Protein AF-A0A1C3KL32-F1 (afdb_monomer)

InterPro domains:
  IPR001283 Cysteine-rich secretory protein-related [PTHR10334] (25-90)
  IPR014044 CAP domain [PF00188] (12-85)
  IPR035940 CAP superfamily [G3DSA:3.40.33.10] (2-92)
  IPR035940 CAP superfamily [SSF55797] (15-88)

Solvent-accessible surface area (backbone atoms only — not comparable to full-atom values): 5603 Å² total; per-residue (Å²): 131,83,77,69,69,71,71,69,76,90,68,90,61,84,54,48,44,78,37,80,42,50,89,89,60,64,73,69,53,45,58,55,57,28,46,54,13,52,85,30,45,39,96,90,80,38,68,76,48,91,52,70,45,34,59,37,18,43,45,76,70,24,87,67,40,86,48,76,52,72,51,74,51,82,35,84,77,38,31,38,41,41,38,38,47,40,98,48,40,81,62,134

Structure (mmCIF, N/CA/C/O backbone):
data_AF-A0A1C3KL32-F1
#
_entry.id   AF-A0A1C3KL32-F1
#
loop_
_atom_site.group_PDB
_atom_site.id
_atom_site.type_symbol
_atom_site.label_atom_id
_atom_site.label_alt_id
_atom_site.label_comp_id
_atom_site.label_asym_id
_atom_site.label_entity_id
_atom_site.label_seq_id
_atom_site.pdbx_PDB_ins_code
_atom_site.Cartn_x
_atom_site.Cartn_y
_atom_site.Cartn_z
_atom_site.occupancy
_atom_site.B_iso_or_equiv
_atom_site.auth_seq_id
_atom_site.auth_comp_id
_atom_site.auth_asym_id
_atom_site.auth_atom_id
_atom_site.pdbx_PDB_model_num
ATOM 1 N N . ILE A 1 1 ? 11.322 -1.218 -29.822 1.00 44.72 1 ILE A N 1
ATOM 2 C CA . ILE A 1 1 ? 11.086 -1.226 -28.358 1.00 44.72 1 ILE A CA 1
ATOM 3 C C . ILE A 1 1 ? 9.899 -0.301 -28.129 1.00 44.72 1 ILE A C 1
ATOM 5 O O . ILE A 1 1 ? 10.018 0.869 -28.471 1.00 44.72 1 ILE A O 1
ATOM 9 N N . LYS A 1 2 ? 8.724 -0.817 -27.735 1.00 43.62 2 LYS A N 1
ATOM 10 C CA . LYS A 1 2 ? 7.572 0.056 -27.447 1.00 43.62 2 LYS A CA 1
ATOM 11 C C . LYS A 1 2 ? 7.981 0.977 -26.298 1.00 43.62 2 LYS A C 1
ATOM 13 O O . LYS A 1 2 ? 8.528 0.488 -25.315 1.00 43.62 2 LYS A O 1
ATOM 18 N N . ALA A 1 3 ? 7.790 2.285 -26.464 1.00 48.31 3 ALA A N 1
ATOM 19 C CA . ALA A 1 3 ? 7.983 3.234 -25.377 1.00 48.31 3 ALA A CA 1
ATOM 20 C C . ALA A 1 3 ? 7.147 2.759 -24.182 1.00 48.31 3 ALA A C 1
ATOM 22 O O . ALA A 1 3 ? 5.978 2.422 -24.372 1.00 48.31 3 ALA A O 1
ATOM 23 N N . ASN A 1 4 ? 7.760 2.672 -22.998 1.00 53.47 4 ASN A N 1
ATOM 24 C CA . ASN A 1 4 ? 7.042 2.415 -21.753 1.00 53.47 4 ASN A CA 1
ATOM 25 C C . ASN A 1 4 ? 5.962 3.495 -21.624 1.00 53.47 4 ASN A C 1
ATOM 27 O O . ASN A 1 4 ? 6.289 4.642 -21.328 1.00 53.47 4 ASN A O 1
ATOM 31 N N . SER A 1 5 ? 4.706 3.141 -21.909 1.00 62.09 5 SER A N 1
ATOM 32 C CA . SER A 1 5 ? 3.539 3.932 -21.518 1.00 62.09 5 SER A CA 1
ATOM 33 C C . SER A 1 5 ? 3.654 4.184 -20.019 1.00 62.09 5 SER A C 1
ATOM 35 O O . SER A 1 5 ? 3.949 3.239 -19.286 1.00 62.09 5 SER A O 1
ATOM 37 N N . ASP A 1 6 ? 3.523 5.436 -19.595 1.00 67.94 6 ASP A N 1
ATOM 38 C CA . ASP A 1 6 ? 3.876 5.941 -18.267 1.00 67.94 6 ASP A CA 1
ATOM 39 C C . ASP A 1 6 ? 3.154 5.213 -17.123 1.00 67.94 6 ASP A C 1
ATOM 41 O O . ASP A 1 6 ? 2.208 5.754 -16.596 1.00 67.94 6 ASP A O 1
ATOM 45 N N . CYS A 1 7 ? 3.579 4.010 -16.721 1.00 76.81 7 CYS A N 1
ATOM 46 C CA . CYS A 1 7 ? 3.155 3.252 -15.526 1.00 76.81 7 CYS A CA 1
ATOM 47 C C . CYS A 1 7 ? 1.646 3.313 -15.220 1.00 76.81 7 CYS A C 1
ATOM 49 O O . CYS A 1 7 ? 1.228 3.308 -14.061 1.00 76.81 7 CYS A O 1
ATOM 51 N N . ASP A 1 8 ? 0.809 3.407 -16.253 1.00 78.19 8 ASP A N 1
ATOM 52 C CA . ASP A 1 8 ? -0.625 3.579 -16.081 1.00 78.19 8 ASP A CA 1
ATOM 53 C C . ASP A 1 8 ? -1.224 2.262 -15.600 1.00 78.19 8 ASP A C 1
ATOM 55 O O . ASP A 1 8 ? -1.181 1.236 -16.288 1.00 78.19 8 ASP A O 1
ATOM 59 N N . VAL A 1 9 ? -1.778 2.282 -14.388 1.00 81.44 9 VAL A N 1
ATOM 60 C CA . VAL A 1 9 ? -2.453 1.119 -13.816 1.00 81.44 9 VAL A CA 1
ATOM 61 C C . VAL A 1 9 ? -3.770 0.930 -14.555 1.00 81.44 9 VAL A C 1
ATOM 63 O O . VAL A 1 9 ? -4.777 1.553 -14.231 1.00 81.44 9 VAL A O 1
ATOM 66 N N . ALA A 1 10 ? -3.763 0.049 -15.556 1.00 79.62 10 ALA A N 1
ATOM 67 C CA . ALA A 1 10 ? -4.936 -0.222 -16.386 1.00 79.62 10 ALA A CA 1
ATOM 68 C C . ALA A 1 10 ? -6.136 -0.758 -15.582 1.00 79.62 10 ALA A C 1
ATOM 70 O O . ALA A 1 10 ? -7.283 -0.536 -15.962 1.00 79.62 10 ALA A O 1
ATOM 71 N N . ALA A 1 11 ? -5.881 -1.465 -14.476 1.00 81.94 11 ALA A N 1
ATOM 72 C CA . ALA A 1 11 ? -6.910 -1.924 -13.550 1.00 81.94 11 ALA A CA 1
ATOM 73 C C . ALA A 1 11 ? -6.339 -2.090 -12.134 1.00 81.94 11 ALA A C 1
ATOM 75 O O . ALA A 1 11 ? -5.295 -2.727 -11.954 1.00 81.94 11 ALA A O 1
ATOM 76 N N . LYS A 1 12 ? -7.043 -1.561 -11.123 1.00 85.75 12 LYS A N 1
ATOM 77 C CA . LYS A 1 12 ? -6.716 -1.818 -9.715 1.00 85.75 12 LYS A CA 1
ATOM 78 C C . LYS A 1 12 ? -7.072 -3.266 -9.358 1.00 85.75 12 LYS A C 1
ATOM 80 O O . LYS A 1 12 ? -8.134 -3.775 -9.711 1.00 85.75 12 LYS A O 1
ATOM 85 N N . GLN A 1 13 ? -6.170 -3.927 -8.648 1.00 89.00 13 GLN A N 1
ATOM 86 C CA . GLN A 1 13 ? -6.324 -5.278 -8.131 1.00 89.00 13 GLN A CA 1
ATOM 87 C C . GLN A 1 13 ? -6.899 -5.220 -6.715 1.00 89.00 13 GLN A C 1
ATOM 89 O O . GLN A 1 13 ? -6.596 -4.315 -5.937 1.00 89.00 13 GLN A O 1
ATOM 94 N N . ILE A 1 14 ? -7.716 -6.213 -6.360 1.00 90.06 14 ILE A N 1
ATOM 95 C CA . ILE A 1 14 ? -8.185 -6.381 -4.980 1.00 90.06 14 ILE A CA 1
ATOM 96 C C . ILE A 1 14 ? -6.999 -6.601 -4.036 1.00 90.06 14 ILE A C 1
ATOM 98 O O . ILE A 1 14 ? -5.959 -7.121 -4.449 1.00 90.06 14 ILE A O 1
ATOM 102 N N . ASN A 1 15 ? -7.165 -6.221 -2.768 1.00 92.75 15 ASN A N 1
ATOM 103 C CA . ASN A 1 15 ? -6.168 -6.426 -1.711 1.00 92.75 15 ASN A CA 1
ATOM 104 C C . ASN A 1 15 ? -4.782 -5.879 -2.078 1.00 92.75 15 ASN A C 1
ATOM 106 O O . ASN A 1 15 ? -3.766 -6.490 -1.769 1.00 92.75 15 ASN A O 1
ATOM 110 N N . THR A 1 16 ? -4.742 -4.754 -2.791 1.00 94.38 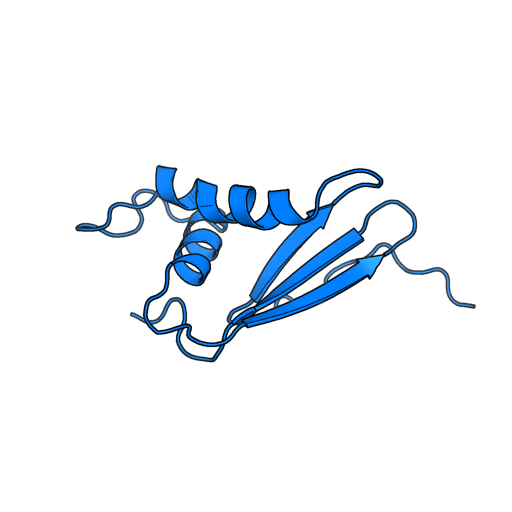16 THR A N 1
ATOM 111 C CA . THR A 1 16 ? -3.502 -4.174 -3.306 1.00 94.38 16 THR A CA 1
ATOM 112 C C . THR A 1 16 ? -3.454 -2.687 -2.973 1.00 94.38 16 THR A C 1
ATOM 114 O O . THR A 1 16 ? -4.448 -1.983 -3.169 1.00 94.38 16 THR A O 1
ATOM 117 N N . ASN A 1 17 ? -2.318 -2.231 -2.449 1.00 95.75 17 ASN A N 1
ATOM 118 C CA . ASN A 1 17 ? -1.993 -0.816 -2.311 1.00 95.75 17 ASN A CA 1
ATOM 119 C C . ASN A 1 17 ? -1.043 -0.396 -3.438 1.00 95.75 17 ASN A C 1
ATOM 121 O O . ASN A 1 17 ? -0.212 -1.187 -3.896 1.00 95.75 17 ASN A O 1
ATOM 125 N N . TYR A 1 18 ? -1.196 0.849 -3.877 1.00 94.31 18 TYR A N 1
ATOM 126 C CA . TYR A 1 18 ? -0.452 1.448 -4.977 1.00 94.31 18 TYR A CA 1
ATOM 127 C C . TYR A 1 18 ? 0.216 2.724 -4.480 1.00 94.31 18 TYR A C 1
ATOM 129 O O . TYR A 1 18 ? -0.361 3.439 -3.665 1.00 94.31 18 TYR A O 1
ATOM 137 N N . PHE A 1 19 ? 1.422 3.005 -4.956 1.00 93.69 19 PHE A N 1
ATOM 138 C CA . PHE A 1 19 ? 2.115 4.248 -4.647 1.00 93.69 19 PHE A CA 1
ATOM 139 C C . PHE A 1 19 ? 2.937 4.691 -5.849 1.00 93.69 19 PHE A C 1
ATOM 141 O O . PHE A 1 19 ? 3.816 3.960 -6.305 1.00 93.69 19 PHE A O 1
ATOM 148 N N . ASP A 1 20 ? 2.631 5.874 -6.367 1.00 91.44 20 ASP A N 1
ATOM 149 C CA . ASP A 1 20 ? 3.420 6.508 -7.414 1.00 91.44 20 ASP A CA 1
ATOM 150 C C . ASP A 1 20 ? 4.568 7.283 -6.777 1.00 91.44 20 ASP A C 1
ATOM 152 O O . ASP A 1 20 ? 4.365 7.993 -5.796 1.00 91.44 20 ASP A O 1
ATOM 156 N N . PHE A 1 21 ? 5.762 7.156 -7.348 1.00 89.62 21 PHE A N 1
ATOM 157 C CA . PHE A 1 21 ? 6.948 7.849 -6.858 1.00 89.62 21 PHE A CA 1
ATOM 158 C C . PHE A 1 21 ? 7.750 8.473 -7.998 1.00 89.62 21 PHE A C 1
ATOM 160 O O . PHE A 1 21 ? 7.750 7.990 -9.135 1.00 89.62 21 PHE A O 1
ATOM 167 N N . SER A 1 22 ? 8.451 9.558 -7.695 1.00 88.25 22 SER A N 1
ATOM 168 C CA . SER A 1 22 ? 9.350 10.247 -8.623 1.00 88.25 22 SER A CA 1
ATOM 16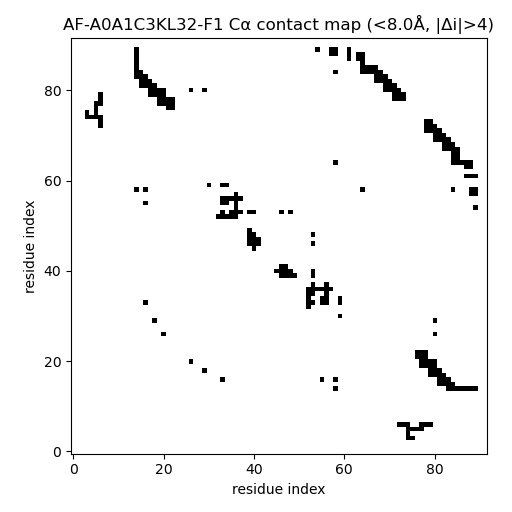9 C C . SER A 1 22 ? 10.799 9.782 -8.458 1.00 88.25 22 SER A C 1
ATOM 171 O O . SER A 1 22 ? 11.174 9.144 -7.474 1.00 88.25 22 SER A O 1
ATOM 173 N N . ASN A 1 23 ? 11.657 10.118 -9.425 1.00 80.62 23 ASN A N 1
ATOM 174 C CA . ASN A 1 23 ? 13.090 9.848 -9.300 1.00 80.62 23 ASN A CA 1
ATOM 175 C C . ASN A 1 23 ? 13.668 10.541 -8.055 1.00 80.62 23 ASN A C 1
ATOM 177 O O . ASN A 1 23 ? 13.615 11.764 -7.950 1.00 80.62 23 ASN A O 1
ATOM 181 N N . GLY A 1 24 ? 14.277 9.754 -7.166 1.00 81.38 24 GLY A N 1
ATOM 182 C CA . GLY A 1 24 ? 14.903 10.242 -5.935 1.00 81.38 24 GLY A CA 1
ATOM 183 C C . GLY A 1 24 ? 14.000 10.224 -4.701 1.00 81.38 24 GLY A C 1
ATOM 184 O O . GLY A 1 24 ? 14.490 10.544 -3.624 1.00 81.38 24 GLY A O 1
ATOM 185 N N . GLU A 1 25 ? 12.728 9.833 -4.826 1.00 86.25 25 GLU A N 1
ATOM 186 C CA . GLU A 1 25 ? 11.875 9.578 -3.662 1.00 86.25 25 GLU A CA 1
ATOM 187 C C . GLU A 1 25 ? 12.166 8.209 -3.038 1.00 86.25 25 GLU A C 1
ATOM 189 O O . GLU A 1 25 ? 12.418 7.220 -3.733 1.00 86.25 25 GLU A O 1
ATOM 194 N N . GLU A 1 26 ? 12.117 8.160 -1.708 1.00 87.38 26 GLU A N 1
ATOM 195 C CA . GLU A 1 26 ? 12.268 6.933 -0.928 1.00 87.38 26 GLU A CA 1
ATOM 196 C C . GLU A 1 26 ? 10.988 6.097 -1.006 1.00 87.38 26 GLU A C 1
ATOM 198 O O . GLU A 1 26 ? 9.896 6.574 -0.680 1.00 87.38 26 GLU A O 1
ATOM 203 N N . ILE A 1 27 ? 11.123 4.829 -1.403 1.00 83.94 27 ILE A N 1
ATOM 204 C CA . ILE A 1 27 ? 10.006 3.882 -1.552 1.00 83.94 27 ILE A CA 1
ATOM 205 C C . ILE A 1 27 ? 9.305 3.655 -0.203 1.00 83.94 27 ILE A C 1
ATOM 207 O O . ILE A 1 27 ? 8.095 3.431 -0.164 1.00 83.94 27 ILE A O 1
ATOM 211 N N . GLU A 1 28 ? 10.033 3.769 0.908 1.00 88.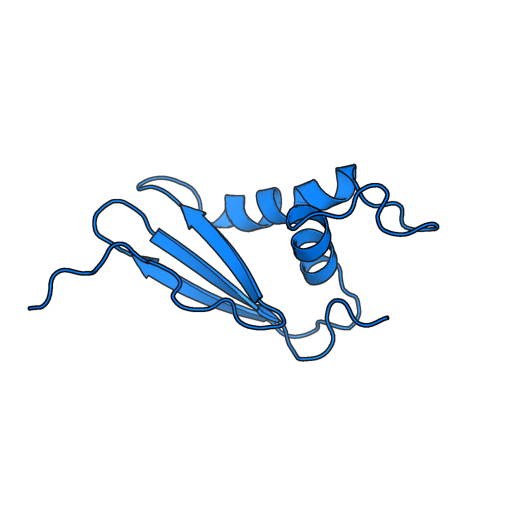12 28 GLU A N 1
ATOM 212 C CA . GLU A 1 28 ? 9.513 3.696 2.274 1.00 88.12 28 GLU A CA 1
ATOM 213 C C . GLU A 1 28 ? 8.414 4.737 2.547 1.00 88.12 28 GLU A C 1
ATOM 215 O O . GLU A 1 28 ? 7.503 4.478 3.339 1.00 88.12 28 GLU A O 1
ATOM 220 N N . SER A 1 29 ? 8.431 5.873 1.838 1.00 93.38 29 SER A N 1
ATOM 221 C CA . SER A 1 29 ? 7.382 6.899 1.929 1.00 93.38 29 SER A CA 1
ATOM 222 C C . SER A 1 29 ? 6.000 6.373 1.531 1.00 93.38 29 SER A C 1
ATOM 224 O O . SER A 1 29 ? 4.993 6.908 1.997 1.00 93.38 29 SER A O 1
ATOM 226 N N . ALA A 1 30 ? 5.933 5.286 0.754 1.00 95.38 30 ALA A N 1
ATOM 227 C CA . ALA A 1 30 ? 4.680 4.617 0.424 1.00 95.38 30 ALA A CA 1
ATOM 228 C C . ALA A 1 30 ? 3.931 4.142 1.671 1.00 95.38 30 ALA A C 1
ATOM 230 O O . ALA A 1 30 ? 2.726 4.356 1.797 1.00 95.38 30 ALA A O 1
ATOM 231 N N . VAL A 1 31 ? 4.650 3.528 2.617 1.00 95.62 31 VAL A N 1
ATOM 232 C CA . VAL A 1 31 ? 4.047 2.991 3.843 1.00 95.62 31 VAL A CA 1
ATO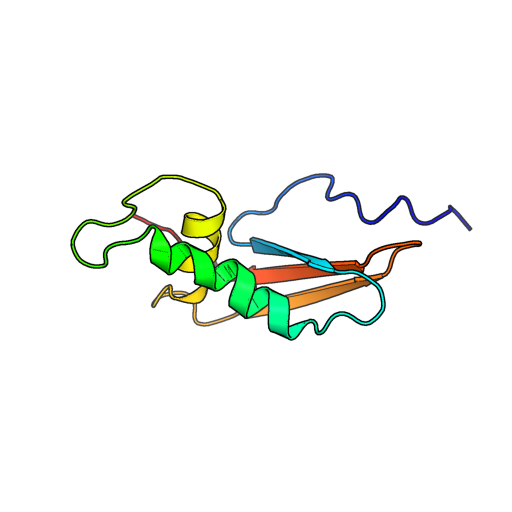M 233 C C . VAL A 1 31 ? 3.501 4.129 4.694 1.00 95.62 31 VAL A C 1
ATOM 235 O O . VAL A 1 31 ? 2.377 4.030 5.180 1.00 95.62 31 VAL A O 1
ATOM 238 N N . ASN A 1 32 ? 4.252 5.226 4.812 1.00 95.81 32 ASN A N 1
ATOM 239 C CA . ASN A 1 32 ? 3.799 6.423 5.517 1.00 95.81 32 ASN A CA 1
ATOM 240 C C . ASN A 1 32 ? 2.528 6.995 4.876 1.00 95.81 32 ASN A C 1
ATOM 242 O O . ASN A 1 32 ? 1.557 7.235 5.587 1.00 95.81 32 ASN A O 1
ATOM 246 N N . SER A 1 33 ? 2.506 7.132 3.545 1.00 95.94 33 SER A N 1
ATOM 247 C CA . SER A 1 33 ? 1.351 7.647 2.801 1.00 95.94 33 SER A CA 1
ATOM 248 C C . SER A 1 33 ? 0.101 6.785 3.002 1.00 95.94 33 SER A C 1
ATOM 250 O O . SER A 1 33 ? -0.953 7.308 3.362 1.00 95.94 33 SER A O 1
ATOM 252 N N . TRP A 1 34 ? 0.214 5.458 2.878 1.00 97.12 34 TRP A N 1
ATOM 253 C CA . TRP A 1 34 ? -0.909 4.560 3.163 1.00 97.12 34 TRP A CA 1
ATOM 254 C C . TRP A 1 34 ? -1.356 4.652 4.625 1.00 97.12 34 TRP A C 1
ATOM 256 O O . TRP A 1 34 ? -2.547 4.544 4.911 1.00 97.12 34 TRP A O 1
ATOM 266 N N . TYR A 1 35 ? -0.425 4.870 5.558 1.00 96.81 35 TYR A N 1
ATOM 267 C CA . TYR A 1 35 ? -0.725 4.955 6.984 1.00 96.81 35 TYR A CA 1
ATOM 268 C C . TYR A 1 35 ? -1.471 6.241 7.376 1.00 96.81 35 TYR A C 1
ATOM 270 O O . TYR A 1 35 ? -2.191 6.237 8.373 1.00 96.81 35 TYR A O 1
ATOM 278 N N . GLU A 1 36 ? -1.400 7.319 6.584 1.00 96.75 36 GLU A N 1
ATOM 279 C CA . GLU A 1 36 ? -2.119 8.578 6.852 1.00 96.75 36 GLU A CA 1
ATOM 280 C C . GLU A 1 36 ? -3.645 8.412 6.942 1.00 96.75 36 GLU A C 1
ATOM 282 O O . GLU A 1 36 ? -4.330 9.254 7.536 1.00 96.75 36 GLU A O 1
ATOM 287 N N . GLY A 1 37 ? -4.196 7.313 6.413 1.00 96.25 37 GLY A N 1
ATOM 288 C CA . GLY A 1 37 ? -5.597 6.942 6.603 1.00 96.25 37 GLY A CA 1
ATOM 289 C C . GLY A 1 37 ? -6.011 6.798 8.074 1.00 96.25 37 GLY A C 1
ATOM 290 O O . GLY A 1 37 ? -7.194 6.971 8.370 1.00 96.25 37 GLY A O 1
ATOM 291 N N . ILE A 1 38 ? -5.062 6.604 9.001 1.00 96.62 38 ILE A N 1
ATOM 292 C CA . ILE A 1 38 ? -5.311 6.622 10.451 1.00 96.62 38 ILE A CA 1
ATOM 293 C C . ILE A 1 38 ? -5.993 7.915 10.913 1.00 96.62 38 ILE A C 1
ATOM 295 O O . ILE A 1 38 ? -6.857 7.883 11.780 1.00 96.62 38 ILE A O 1
ATOM 299 N N . ASN A 1 39 ? -5.694 9.051 10.274 1.00 95.56 39 ASN A N 1
ATOM 300 C CA . ASN A 1 39 ? -6.294 10.346 10.612 1.00 95.56 39 ASN A CA 1
ATOM 301 C C . ASN A 1 39 ? -7.805 10.404 10.323 1.00 95.56 39 ASN A C 1
ATOM 303 O O . ASN A 1 39 ? -8.486 11.343 10.730 1.00 95.56 39 ASN A O 1
ATOM 307 N N . ASN A 1 40 ? -8.328 9.425 9.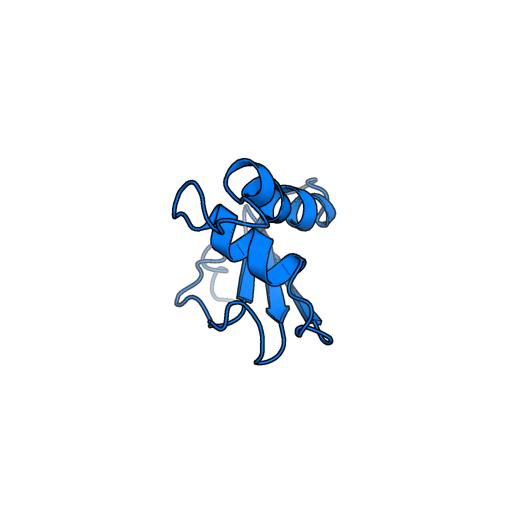584 1.00 95.69 40 ASN A N 1
ATOM 308 C CA . ASN A 1 40 ? -9.735 9.301 9.226 1.00 95.69 40 ASN A CA 1
ATOM 309 C C . ASN A 1 40 ? -10.327 7.956 9.689 1.00 95.69 40 ASN A C 1
ATOM 311 O O . ASN A 1 40 ? -11.387 7.563 9.194 1.00 95.69 40 ASN A O 1
ATOM 315 N N . TYR A 1 41 ? -9.666 7.259 10.618 1.00 95.31 41 TYR A N 1
ATOM 316 C CA . TYR A 1 41 ? -10.100 5.973 11.154 1.00 95.31 41 TYR A CA 1
ATOM 317 C C . TYR A 1 41 ? -10.123 5.996 12.683 1.00 95.31 41 TYR A C 1
ATOM 319 O O . TYR A 1 41 ? -9.154 6.376 13.331 1.00 95.31 41 TYR A O 1
ATOM 327 N N . ASP A 1 42 ? -11.233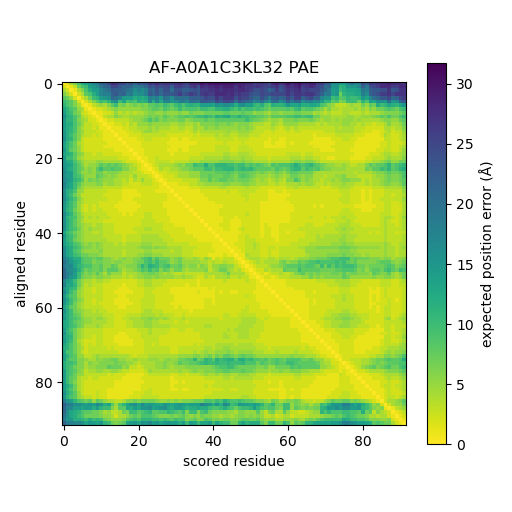 5.546 13.247 1.00 95.06 42 ASP A N 1
ATOM 328 C CA . ASP A 1 42 ? -11.409 5.309 14.671 1.00 95.06 42 ASP A CA 1
ATOM 329 C C . ASP A 1 42 ? -11.432 3.792 14.909 1.00 95.06 42 ASP A C 1
ATOM 331 O O . ASP A 1 42 ? -12.103 3.056 14.187 1.00 95.06 42 ASP A O 1
ATOM 335 N N . PHE A 1 43 ? -10.682 3.284 15.886 1.00 92.31 43 PHE A N 1
ATOM 336 C CA . PHE A 1 43 ? -10.604 1.836 16.115 1.00 92.31 43 PHE A CA 1
ATOM 337 C C . PHE A 1 43 ? -11.858 1.239 16.764 1.00 92.31 43 PHE A C 1
ATOM 339 O O . PHE A 1 43 ? -12.074 0.033 16.641 1.00 92.31 43 PHE A O 1
ATOM 346 N N . GLU A 1 44 ? -12.685 2.054 17.415 1.00 94.12 44 GLU A N 1
ATOM 347 C CA . GLU A 1 44 ? -13.960 1.632 17.997 1.00 94.12 44 GLU A CA 1
ATOM 348 C C . GLU A 1 44 ? -15.114 1.803 16.998 1.00 94.12 44 GLU A C 1
ATOM 350 O O . GLU A 1 44 ? -16.010 0.961 16.934 1.00 94.12 44 GLU A O 1
ATOM 355 N N . LEU A 1 45 ? -15.085 2.876 16.199 1.00 92.38 45 LEU A N 1
ATOM 356 C CA . LEU A 1 45 ? -16.187 3.271 15.311 1.00 92.38 45 LEU A CA 1
ATOM 357 C C . LEU A 1 45 ? -15.947 2.955 13.824 1.00 92.38 45 LEU A C 1
ATOM 359 O O . LEU A 1 45 ? -16.889 2.983 13.028 1.00 92.38 45 LEU A O 1
ATOM 363 N N . GLY A 1 46 ? -14.712 2.650 13.430 1.00 91.19 46 GLY A N 1
ATOM 364 C CA . GLY A 1 46 ? -14.304 2.436 12.044 1.00 91.19 46 GLY A CA 1
ATOM 365 C C . GLY A 1 46 ? -14.011 3.742 11.279 1.00 91.19 46 GLY A C 1
ATOM 366 O O . GLY A 1 46 ? -13.592 4.741 11.865 1.00 91.19 46 GLY A O 1
ATOM 367 N N . PRO A 1 47 ? -14.191 3.771 9.942 1.00 91.88 47 PRO A N 1
ATOM 368 C CA . PRO A 1 47 ? -13.895 4.948 9.121 1.00 91.88 47 PRO A CA 1
ATOM 369 C C . PRO A 1 47 ? -14.722 6.183 9.518 1.00 91.88 47 PRO A C 1
ATOM 371 O O . PRO A 1 47 ? -15.931 6.224 9.286 1.00 91.88 47 PRO A O 1
ATOM 374 N N . ILE A 1 48 ? -14.056 7.229 10.016 1.00 91.19 48 ILE A N 1
ATOM 375 C CA . ILE A 1 48 ? -14.653 8.550 10.286 1.00 91.19 48 ILE A CA 1
ATOM 376 C C . ILE A 1 48 ? -15.020 9.234 8.961 1.00 91.19 48 ILE A C 1
ATOM 378 O O . ILE A 1 48 ? -16.078 9.850 8.830 1.00 91.19 48 ILE A O 1
ATOM 382 N N . LYS A 1 49 ? -14.150 9.103 7.949 1.00 88.75 49 LYS A N 1
ATOM 383 C CA . LYS A 1 49 ? -14.410 9.519 6.563 1.00 88.75 49 LYS A CA 1
ATOM 384 C C . LYS A 1 49 ? -14.082 8.371 5.620 1.00 88.75 49 LYS A C 1
ATOM 386 O O . LYS A 1 49 ? -13.032 7.751 5.733 1.00 88.75 49 LYS A O 1
ATOM 391 N N . LYS A 1 50 ? -14.968 8.095 4.663 1.00 80.88 50 LYS A N 1
ATOM 392 C CA . LYS A 1 50 ? -14.724 7.073 3.636 1.00 80.88 50 LYS A CA 1
ATOM 393 C C . LYS A 1 50 ? -13.875 7.669 2.511 1.00 80.88 50 LYS A C 1
ATOM 395 O O . LYS A 1 50 ? -14.233 8.710 1.968 1.00 80.88 50 LYS A O 1
ATOM 400 N N . GLY A 1 51 ? -12.784 6.997 2.157 1.00 83.88 51 GLY A N 1
ATOM 401 C CA . GLY A 1 51 ? -11.850 7.419 1.111 1.00 83.88 51 GLY A CA 1
ATOM 402 C C . GLY A 1 51 ? -10.792 6.350 0.839 1.00 83.88 51 GLY A C 1
ATOM 403 O O . GLY A 1 51 ? -10.654 5.409 1.623 1.00 83.88 51 GLY A O 1
ATOM 404 N N . GLU A 1 52 ? -10.065 6.479 -0.277 1.00 80.50 52 GLU A N 1
ATOM 405 C CA . GLU A 1 52 ? -9.024 5.509 -0.662 1.00 80.50 52 GLU A CA 1
ATOM 406 C C . GLU A 1 52 ? -7.939 5.377 0.415 1.00 80.50 52 GLU A C 1
ATOM 408 O O . GLU A 1 52 ? -7.595 4.257 0.781 1.00 80.50 52 GLU A O 1
ATOM 413 N N . ASN A 1 53 ? -7.518 6.490 1.019 1.00 88.50 53 ASN A N 1
ATOM 414 C CA . ASN A 1 53 ? -6.524 6.521 2.095 1.00 88.50 53 ASN A CA 1
ATOM 415 C C . ASN A 1 53 ? -6.892 5.637 3.303 1.00 88.50 53 ASN A C 1
ATOM 417 O O . ASN A 1 53 ? -6.047 4.921 3.833 1.00 88.50 53 ASN A O 1
ATOM 421 N N . VAL A 1 54 ? -8.160 5.626 3.734 1.00 94.31 54 VAL A N 1
ATOM 422 C CA . VAL A 1 54 ? -8.607 4.760 4.840 1.00 94.31 54 VAL A CA 1
ATOM 423 C C . VAL A 1 54 ? -8.584 3.291 4.430 1.00 94.31 54 VAL A C 1
ATOM 425 O O . VAL A 1 54 ? -8.220 2.424 5.227 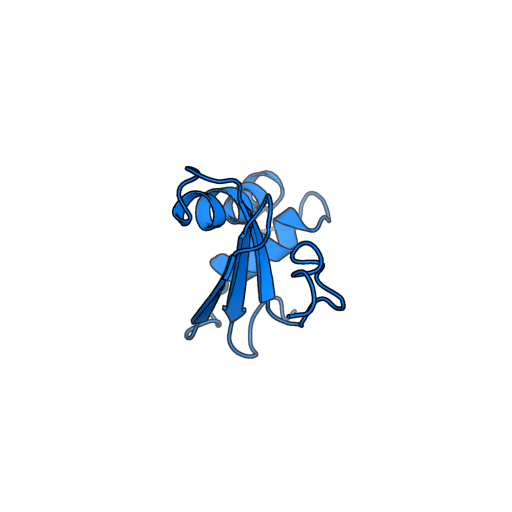1.00 94.31 54 VAL A O 1
ATOM 428 N N . PHE A 1 55 ? -8.937 2.989 3.181 1.00 92.31 55 PHE A N 1
ATOM 429 C CA . PHE A 1 55 ? -8.844 1.627 2.669 1.00 92.31 55 PHE A CA 1
ATOM 430 C C . PHE A 1 55 ? -7.401 1.166 2.487 1.00 92.31 55 PHE A C 1
ATOM 432 O O . PHE A 1 55 ? -7.144 -0.029 2.574 1.00 92.31 55 PHE A O 1
ATOM 439 N N . GLU A 1 56 ? -6.460 2.054 2.194 1.00 95.25 56 GLU A N 1
ATOM 440 C CA . GLU A 1 56 ? -5.032 1.734 2.125 1.00 95.25 56 GLU A CA 1
ATOM 441 C C . GLU A 1 56 ? -4.461 1.472 3.516 1.00 95.25 56 GLU A C 1
ATOM 443 O O . GLU A 1 56 ? -3.857 0.416 3.720 1.00 95.25 56 GLU A O 1
ATOM 448 N N . PHE A 1 57 ? -4.763 2.352 4.475 1.00 96.38 57 PHE A N 1
ATOM 449 C CA . PHE A 1 57 ? -4.416 2.197 5.887 1.00 96.38 57 PHE A CA 1
ATOM 450 C C . PHE A 1 57 ? -4.908 0.867 6.456 1.00 96.38 57 PHE A C 1
ATOM 452 O O . PHE A 1 57 ? -4.130 0.101 7.020 1.00 96.38 57 PHE A O 1
ATOM 459 N N . THR A 1 58 ? -6.191 0.557 6.268 1.00 94.81 58 THR A N 1
ATOM 460 C CA . THR A 1 58 ? -6.791 -0.663 6.827 1.00 94.81 58 THR A CA 1
ATOM 461 C C . THR A 1 58 ? -6.128 -1.936 6.309 1.00 94.81 58 THR A C 1
ATOM 463 O O . THR A 1 58 ? -5.978 -2.859 7.101 1.00 94.81 58 THR A O 1
ATOM 466 N N . LYS A 1 59 ? -5.624 -1.981 5.062 1.00 95.12 59 LYS A N 1
ATOM 467 C CA . LYS A 1 59 ? -4.838 -3.135 4.576 1.00 95.12 59 LYS A CA 1
ATOM 468 C C . LYS A 1 59 ? -3.498 -3.264 5.297 1.00 95.12 59 LYS A C 1
ATOM 470 O O . LYS A 1 59 ? -3.092 -4.382 5.592 1.00 95.12 59 LYS A O 1
ATOM 475 N N . VAL A 1 60 ? -2.832 -2.141 5.585 1.00 95.31 60 VAL A N 1
ATOM 476 C CA . VAL A 1 60 ? -1.531 -2.112 6.278 1.00 95.31 60 VAL A CA 1
ATOM 477 C C . VAL A 1 60 ? -1.647 -2.676 7.692 1.00 95.31 60 VAL A C 1
ATOM 479 O O . VAL A 1 60 ? -0.785 -3.441 8.113 1.00 95.31 60 VAL A O 1
ATOM 482 N N . VAL A 1 61 ? -2.707 -2.320 8.421 1.00 95.00 61 VAL A N 1
ATOM 483 C CA . VAL A 1 61 ? -2.884 -2.712 9.832 1.00 95.00 61 VAL A CA 1
ATOM 484 C C . VAL A 1 61 ? -3.788 -3.931 10.023 1.00 95.00 61 VAL A C 1
ATOM 486 O O . VAL A 1 61 ? -4.168 -4.255 11.151 1.00 95.00 61 VAL A O 1
ATOM 489 N N . TRP A 1 62 ? -4.173 -4.609 8.940 1.00 94.38 62 TRP A N 1
ATOM 490 C CA . TRP A 1 62 ? -5.138 -5.692 9.032 1.00 94.38 62 TRP A CA 1
ATOM 491 C C . TRP A 1 62 ? -4.538 -6.917 9.717 1.00 94.38 62 TRP A C 1
ATOM 493 O O . TRP A 1 62 ? -3.665 -7.580 9.165 1.00 94.38 62 TRP A O 1
ATOM 503 N N . LYS A 1 63 ? -5.076 -7.293 10.882 1.00 91.94 63 LYS A N 1
ATOM 504 C CA . LYS A 1 63 ? -4.584 -8.443 11.662 1.00 91.94 63 LYS A CA 1
ATOM 505 C C . LYS A 1 63 ? -4.501 -9.743 10.852 1.00 91.94 63 LYS A C 1
ATOM 507 O O . LYS A 1 63 ? -3.621 -10.553 11.101 1.00 91.94 63 LYS A O 1
ATOM 512 N N . GLY A 1 64 ? -5.441 -9.961 9.932 1.00 90.44 64 GLY A N 1
ATOM 513 C CA . GLY A 1 64 ? -5.496 -11.175 9.114 1.00 90.44 64 GLY A CA 1
ATOM 514 C C . GLY A 1 64 ? -4.590 -11.176 7.879 1.00 90.44 64 GLY A C 1
ATOM 515 O O . GLY A 1 64 ? -4.571 -12.195 7.195 1.00 90.44 64 GLY A O 1
ATOM 516 N N . ALA A 1 65 ? -3.909 -10.067 7.564 1.00 92.75 65 ALA A N 1
ATOM 517 C CA . ALA A 1 65 ? -2.898 -10.029 6.510 1.00 92.75 65 ALA A CA 1
ATOM 518 C C . ALA A 1 65 ? -1.542 -10.426 7.077 1.00 92.75 65 ALA A C 1
ATOM 520 O O . ALA A 1 65 ? -0.840 -9.617 7.679 1.00 92.75 65 ALA A O 1
ATOM 521 N N . GLU A 1 66 ? -1.170 -11.679 6.860 1.00 93.06 66 GLU A N 1
ATOM 522 C CA . GLU A 1 66 ? 0.091 -12.230 7.360 1.00 93.06 66 GLU A CA 1
ATOM 523 C C . GLU A 1 66 ? 1.167 -12.255 6.268 1.00 93.06 66 GLU A C 1
ATOM 525 O O . GLU A 1 66 ? 2.360 -12.318 6.566 1.00 93.06 66 GLU A O 1
ATOM 530 N N . HIS A 1 67 ? 0.756 -12.162 5.000 1.00 94.81 67 HIS A N 1
ATOM 531 C CA . HIS A 1 67 ? 1.651 -12.213 3.851 1.00 94.81 67 HIS A CA 1
ATOM 532 C C . HIS A 1 67 ? 1.464 -10.999 2.944 1.00 94.81 67 HIS A C 1
ATOM 534 O O . HIS A 1 67 ? 0.344 -10.595 2.613 1.00 94.81 67 HIS A O 1
ATOM 540 N N . ILE A 1 68 ? 2.591 -10.461 2.483 1.00 95.19 68 ILE A N 1
ATOM 541 C CA . ILE A 1 68 ? 2.659 -9.344 1.545 1.00 95.19 68 ILE A CA 1
ATOM 542 C C . ILE A 1 68 ? 3.736 -9.614 0.495 1.00 95.19 68 ILE A C 1
ATOM 544 O O . ILE A 1 68 ? 4.811 -10.132 0.800 1.00 95.19 68 ILE A O 1
ATOM 548 N N . GLY A 1 69 ? 3.443 -9.256 -0.751 1.00 95.81 69 GLY A N 1
ATOM 549 C CA . GLY A 1 69 ? 4.413 -9.229 -1.840 1.00 95.81 69 GLY A CA 1
ATOM 550 C C . GLY A 1 69 ? 4.362 -7.884 -2.548 1.00 95.81 69 GLY A C 1
ATOM 551 O O . GLY A 1 69 ? 3.282 -7.435 -2.934 1.00 95.81 69 GLY A O 1
ATOM 552 N N . CYS A 1 70 ? 5.519 -7.253 -2.731 1.00 95.75 70 CYS A N 1
ATOM 553 C CA . CYS A 1 70 ? 5.624 -5.956 -3.387 1.00 95.75 70 CYS A CA 1
ATOM 554 C C . CYS A 1 70 ? 6.490 -6.027 -4.646 1.00 95.75 70 CYS A C 1
ATOM 556 O O . CYS A 1 70 ? 7.442 -6.805 -4.716 1.00 95.75 70 CYS A O 1
ATOM 558 N N . ALA A 1 71 ? 6.167 -5.199 -5.634 1.00 92.94 71 ALA A N 1
ATOM 559 C CA . ALA A 1 71 ? 6.928 -5.043 -6.865 1.00 92.94 71 ALA A CA 1
ATOM 560 C C . ALA A 1 71 ? 6.970 -3.571 -7.277 1.00 92.94 71 ALA A C 1
ATOM 562 O O . ALA A 1 71 ? 6.018 -2.826 -7.038 1.00 92.94 71 ALA A O 1
ATOM 563 N N . THR A 1 72 ? 8.056 -3.173 -7.932 1.00 90.62 72 THR A N 1
ATOM 564 C CA . THR A 1 72 ? 8.191 -1.845 -8.527 1.00 90.62 72 THR A CA 1
ATOM 565 C C . THR A 1 72 ? 8.308 -1.936 -10.040 1.00 90.62 72 THR A C 1
ATOM 567 O O . THR A 1 72 ? 8.899 -2.869 -10.588 1.00 90.62 72 THR A O 1
ATOM 570 N N . ALA A 1 73 ? 7.746 -0.947 -10.724 1.00 89.19 73 ALA A N 1
ATOM 571 C CA . ALA A 1 73 ? 7.987 -0.715 -12.139 1.00 89.19 73 ALA A CA 1
ATOM 572 C C . ALA A 1 73 ? 8.464 0.724 -12.333 1.00 89.19 73 ALA A C 1
ATOM 574 O O . ALA A 1 73 ? 7.842 1.660 -11.834 1.00 89.19 73 ALA A O 1
ATOM 575 N N . CYS A 1 74 ? 9.565 0.893 -13.064 1.00 85.69 74 CYS A N 1
ATOM 576 C CA . CYS A 1 74 ? 10.096 2.204 -13.424 1.00 85.69 74 CYS A CA 1
ATOM 577 C C . CYS A 1 74 ? 9.644 2.577 -14.837 1.00 85.69 74 CYS A C 1
ATOM 579 O O . CYS A 1 74 ? 9.856 1.826 -15.795 1.00 85.69 74 CYS A O 1
ATOM 581 N N . CYS A 1 75 ? 9.061 3.762 -14.969 1.00 83.12 75 CYS A N 1
ATOM 582 C CA . CYS A 1 75 ? 8.646 4.344 -16.235 1.00 83.12 75 CYS A CA 1
ATOM 583 C C . CYS A 1 75 ? 9.451 5.607 -16.537 1.00 83.12 75 CYS A C 1
ATOM 585 O O . CYS A 1 75 ? 10.464 5.884 -15.900 1.00 83.12 75 CYS A O 1
ATOM 587 N N . LYS A 1 76 ? 9.066 6.340 -17.586 1.00 81.00 76 LYS A N 1
ATOM 588 C CA . LYS A 1 76 ? 9.911 7.399 -18.141 1.00 81.00 76 LYS A CA 1
ATOM 589 C C . LYS A 1 76 ? 10.132 8.562 -17.168 1.00 81.00 76 LYS A C 1
ATOM 591 O O . LYS A 1 76 ? 11.233 9.102 -17.125 1.00 81.00 76 LYS A O 1
ATOM 596 N N . TYR A 1 77 ? 9.101 8.927 -16.407 1.00 79.62 77 TYR A N 1
ATOM 597 C CA . TYR A 1 77 ? 9.130 10.079 -15.495 1.00 79.62 77 TYR A 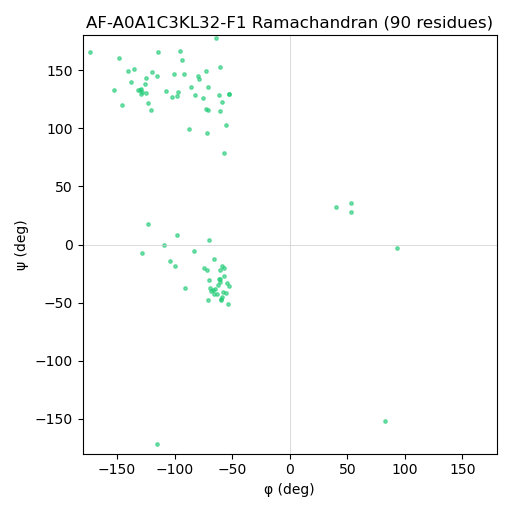CA 1
ATOM 598 C C . TYR A 1 77 ? 8.688 9.760 -14.062 1.00 79.62 77 TYR A C 1
ATOM 600 O O . TYR A 1 77 ? 8.802 10.614 -13.190 1.00 79.62 77 TYR A O 1
ATOM 608 N N . ARG A 1 78 ? 8.188 8.546 -13.826 1.00 86.69 78 ARG A N 1
ATOM 609 C CA . ARG A 1 78 ? 7.672 8.079 -12.537 1.00 86.69 78 ARG A CA 1
ATOM 610 C C . ARG A 1 78 ? 7.924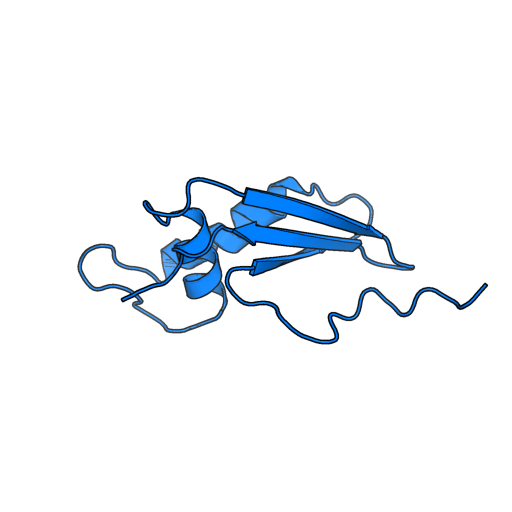 6.588 -12.380 1.00 86.69 78 ARG A C 1
ATOM 612 O O . ARG A 1 78 ? 8.115 5.886 -13.376 1.00 86.69 78 ARG A O 1
ATOM 619 N N . GLY A 1 79 ? 7.887 6.107 -11.153 1.00 89.12 79 GLY A N 1
ATOM 620 C CA . GLY A 1 79 ? 7.759 4.701 -10.821 1.00 89.12 79 GLY A CA 1
ATOM 621 C C . GLY A 1 79 ? 6.439 4.436 -10.114 1.00 89.12 79 GLY A C 1
ATOM 622 O O . GLY A 1 79 ? 5.761 5.358 -9.663 1.00 89.12 79 GLY A O 1
ATOM 623 N N . ILE A 1 80 ? 6.082 3.162 -10.035 1.00 91.50 80 ILE A N 1
ATOM 624 C CA . ILE A 1 80 ? 4.969 2.701 -9.217 1.00 91.50 80 ILE A CA 1
ATOM 625 C C . ILE A 1 80 ? 5.416 1.534 -8.348 1.00 91.50 80 ILE A C 1
ATOM 627 O O . ILE A 1 80 ? 6.062 0.600 -8.829 1.00 91.50 80 ILE A O 1
ATOM 631 N N . LEU A 1 81 ? 5.075 1.598 -7.066 1.00 93.44 81 LEU A N 1
ATOM 632 C CA . LEU A 1 81 ? 5.124 0.497 -6.120 1.00 93.44 81 LEU A CA 1
ATOM 633 C C . LEU A 1 81 ? 3.729 -0.118 -6.025 1.00 93.44 81 LEU A C 1
ATOM 635 O O . LEU A 1 81 ? 2.729 0.575 -5.839 1.00 93.44 81 LEU A O 1
ATOM 639 N N . ILE A 1 82 ? 3.679 -1.438 -6.126 1.00 94.44 82 ILE A N 1
ATOM 640 C CA . ILE A 1 82 ? 2.466 -2.229 -5.972 1.00 94.44 82 ILE A CA 1
ATOM 641 C C . ILE A 1 82 ? 2.729 -3.226 -4.855 1.00 94.44 82 ILE A C 1
ATOM 643 O O . ILE A 1 82 ? 3.650 -4.031 -4.970 1.00 94.44 82 ILE A O 1
ATOM 647 N N . CYS A 1 83 ? 1.919 -3.199 -3.802 1.00 96.19 83 CYS A N 1
ATOM 648 C CA . CYS A 1 83 ? 1.994 -4.151 -2.700 1.00 96.19 83 CYS A CA 1
ATOM 649 C C . CYS A 1 83 ? 0.677 -4.907 -2.574 1.00 96.19 83 CYS A C 1
ATOM 651 O O . CYS A 1 83 ? -0.367 -4.317 -2.290 1.00 96.19 83 CYS A O 1
ATOM 653 N N . LYS A 1 84 ? 0.733 -6.219 -2.795 1.00 95.81 84 LYS A N 1
ATOM 654 C CA . LYS A 1 84 ? -0.411 -7.119 -2.712 1.00 95.81 84 LYS A CA 1
ATOM 655 C C . LYS A 1 84 ? -0.375 -7.895 -1.404 1.00 95.81 84 LYS A C 1
ATOM 657 O O . LYS A 1 84 ? 0.616 -8.553 -1.090 1.00 95.81 84 LYS A O 1
ATOM 662 N N . TYR A 1 85 ? -1.483 -7.828 -0.687 1.00 95.31 85 TYR A N 1
ATOM 663 C CA . TYR A 1 85 ? -1.733 -8.554 0.547 1.00 95.31 85 TYR A CA 1
ATOM 664 C C . TYR A 1 85 ? -2.455 -9.868 0.230 1.00 95.31 85 TYR A C 1
ATOM 666 O O . TYR A 1 85 ? -3.089 -10.013 -0.825 1.00 95.31 85 TYR A O 1
ATOM 674 N N . ASP A 1 86 ? -2.373 -10.833 1.141 1.00 88.06 86 ASP A N 1
ATOM 675 C CA . ASP A 1 86 ? -3.185 -12.044 1.062 1.00 88.06 86 ASP A CA 1
ATOM 676 C C . ASP A 1 86 ? -4.702 -11.758 1.191 1.00 88.06 86 ASP A C 1
ATOM 678 O O . ASP A 1 86 ? -5.175 -10.621 1.287 1.00 88.06 86 ASP A O 1
ATOM 682 N N . ASN A 1 87 ? -5.514 -12.812 1.083 1.00 76.44 87 ASN A N 1
ATOM 683 C CA . ASN A 1 87 ? -6.946 -12.697 0.807 1.00 76.44 87 ASN A CA 1
ATOM 684 C C . ASN A 1 87 ? -7.799 -12.117 1.942 1.00 76.44 87 ASN A C 1
ATOM 686 O O . ASN A 1 87 ? -9.020 -12.098 1.789 1.00 76.44 87 ASN A O 1
ATOM 690 N N . ASN A 1 88 ? -7.225 -11.684 3.063 1.00 78.38 88 ASN A N 1
ATOM 691 C CA . ASN A 1 88 ? -7.992 -11.403 4.272 1.00 78.38 88 ASN A CA 1
ATOM 692 C C . ASN A 1 88 ? -8.132 -9.931 4.646 1.00 78.38 88 ASN A C 1
ATOM 694 O O . ASN A 1 88 ? -8.836 -9.667 5.612 1.00 78.38 88 ASN A O 1
ATOM 698 N N . VAL A 1 89 ? -7.559 -8.995 3.890 1.00 85.38 89 VAL A N 1
ATOM 699 C CA . VAL A 1 89 ? -7.654 -7.558 4.202 1.00 85.38 89 VAL A CA 1
ATOM 700 C C . VAL A 1 89 ? -9.030 -6.951 3.935 1.00 85.38 89 VAL A C 1
ATOM 702 O O . VAL A 1 89 ? -9.729 -7.354 3.007 1.00 85.38 89 VAL A O 1
ATOM 705 N N . ASN A 1 90 ? -9.384 -5.934 4.729 1.00 82.50 90 ASN A N 1
ATOM 706 C CA . ASN A 1 90 ? -10.584 -5.097 4.584 1.00 82.50 90 ASN A CA 1
ATOM 707 C C . ASN A 1 90 ? -11.902 -5.882 4.486 1.00 82.50 90 ASN A C 1
ATOM 709 O O . ASN A 1 90 ? -12.858 -5.429 3.851 1.00 82.50 90 ASN A O 1
ATOM 713 N N . LYS A 1 91 ? -11.950 -7.072 5.089 1.00 80.19 91 LYS A N 1
ATOM 714 C CA . LYS A 1 91 ? -13.179 -7.857 5.211 1.00 80.19 91 LYS A CA 1
ATOM 715 C C . LYS A 1 91 ? -14.033 -7.319 6.371 1.00 80.19 91 LYS A C 1
ATOM 717 O O . LYS A 1 91 ? -13.450 -6.860 7.345 1.00 80.19 91 LYS A O 1
ATOM 722 N N . PRO A 1 92 ? -15.373 -7.346 6.270 1.00 63.12 92 PRO A N 1
ATOM 723 C CA . PRO A 1 92 ? -16.257 -6.961 7.372 1.00 63.12 92 PRO A CA 1
ATOM 724 C C . PRO A 1 92 ? -16.024 -7.782 8.642 1.00 63.12 92 PRO A C 1
ATOM 726 O O . PRO A 1 92 ? -15.656 -8.975 8.507 1.00 63.12 92 PRO A O 1
#

Secondary structure (DSSP, 8-state):
---------SSPPTTEEEEEE-TT--TTHHHHHHHGGGGGEETTTEESS-SHHHHHHHHHT-TT---EEEEEEE-SS-EEEEEEE-TTTT--

pLDDT: mean 87.49, std 11.22, range [43.62, 97.12]

Sequence (92 aa):
IKANSDCDVAAKQINTNYFDFSNGEEIESAVNSWYEGINNYDFELGPIKKGENVFEFTKVVWKGAEHIGCATACCKYRGILICKYDNNVNKP

Foldseek 3Di:
DPAPPAADPPDDDPQKDKDKFFPPDDPVVSLVQLLCLVVQADPVPGGVDDDPSVLSNQSSPPPPFPDKDWDKDDHDGIIMIMIHTPDDTPDD

Radius of gyration: 14.44 Å; Cα contacts (8 Å, |Δi|>4): 136; chains: 1; bounding box: 31×23×46 Å

Nearest PDB structures (foldseek):
  2ddb-assembly2_B  TM=8.313E-01  e=1.630E-04  Pseudechis porphyriacus
  2dda-assembly4_D  TM=8.713E-01  e=2.898E-04  Pseudechis australis
  1cfe-assembly1_A  TM=8.040E-01  e=8.053E-04  Solanum lycopersicum
  5vhg-assembly1_A  TM=8.543E-01  e=1.037E-02  Homo sapiens
  4tpv-assembly1_A  TM=7.325E-01  e=4.240E-03  Ancylostoma caninum

Organism: Plasmodium malariae (NCBI:txid5858)

Mean predicted aligned error: 5.23 Å